Protein AF-A0A7C3U814-F1 (afdb_monomer)

Solvent-accessible surface area (backbone atoms only — not comparable to full-atom values): 7622 Å² total; per-residue (Å²): 134,79,56,66,67,58,51,50,49,53,33,44,75,72,71,32,93,78,50,70,66,54,52,50,57,50,50,71,75,52,63,62,68,60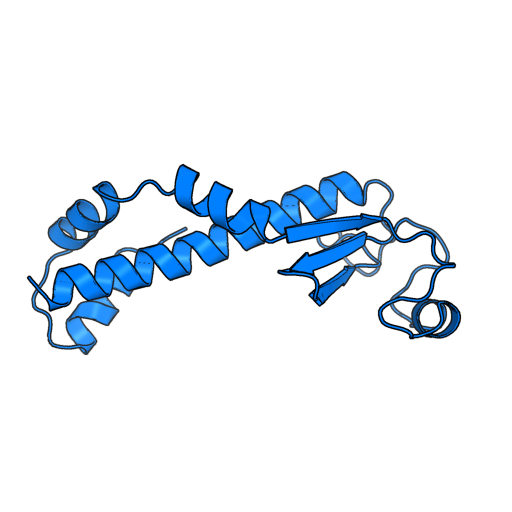,40,19,54,57,46,39,69,43,49,47,79,44,77,56,83,80,60,66,54,59,97,84,42,57,28,68,67,58,64,66,36,92,67,36,47,97,55,61,41,28,31,33,35,26,47,80,85,40,85,73,43,84,42,38,35,36,88,91,48,86,69,74,41,49,22,91,52,36,70,64,54,49,50,56,50,48,54,53,50,12,43,52,53,28,41,54,52,51,50,52,54,41,44,52,54,62,67,76,106

Mean predicted aligned error: 3.6 Å

Foldseek 3Di:
DADLVVLVVLLVVVVFDDDSVLLVVLLVVDDLVVQLVVQLVQKDKDWDPLADADPPHGSVVVCPDPLADPDAIWMFMDGNNHTDDTGRAQPVDPDSHHYDPRVVSVVVVSSVVSSVVSSVVSSVVSSVVRNVD

Secondary structure (DSSP, 8-state):
---HHHHHHHHHHTT----HHHHHHHHTTS-HHHHHHHHHTTEEEEEE-SSS-BTTB-HHHHHTSTTS-SSSBEEEEEETTEEEEEE-S-TTSSSSPPBS-HHHHHHHHHHHHHHHHHHHHHHHHHHHHHHH-

Sequence (133 aa):
MIDTVNILRDVAALGGNKSLADVRAALAKRDHGARKAQHRQRYTIQIWDRVSPIEGVPAEHYLARPDVPPDGEIYLIYRDGQLLFFQPHDPEAPGLKGMQNAMSVAQRHVERLAEADADVEITREVVEELLSS

Nearest PDB structures (foldseek):
  5nn9-assembly1_A  TM=4.780E-01  e=4.330E+00  Influenza A virus (A/tern/Australia/G70C/1975(H11N9))
  4h52-assembly1_A  TM=5.075E-01  e=5.540E+00  Influenza A virus (A/RI/5+/1957(H2N2))

Structure (mmCIF, N/CA/C/O backbone):
data_AF-A0A7C3U814-F1
#
_entry.id   AF-A0A7C3U814-F1
#
loop_
_atom_site.group_PDB
_atom_site.id
_atom_site.type_symbol
_atom_site.label_atom_id
_atom_site.label_alt_id
_atom_site.label_comp_id
_atom_site.label_asym_id
_atom_site.label_entity_id
_atom_site.label_seq_id
_atom_site.pdbx_PDB_ins_code
_atom_site.Cartn_x
_atom_site.Cartn_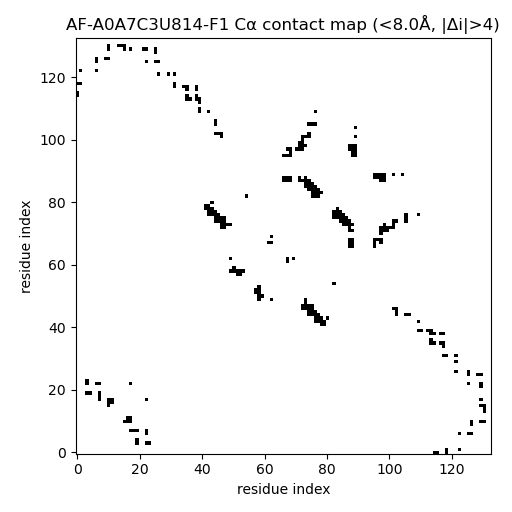y
_atom_site.Cartn_z
_atom_site.occupancy
_atom_site.B_iso_or_equiv
_atom_site.auth_seq_id
_atom_site.auth_comp_id
_atom_site.auth_asym_id
_atom_site.auth_atom_id
_atom_site.pdbx_PDB_model_num
ATOM 1 N N . MET A 1 1 ? -0.841 6.297 10.388 1.00 86.00 1 MET A N 1
ATOM 2 C CA . MET A 1 1 ? -1.180 6.645 11.783 1.00 86.00 1 MET A CA 1
ATOM 3 C C . MET A 1 1 ? -2.681 6.843 11.925 1.00 86.00 1 MET A C 1
ATOM 5 O O . MET A 1 1 ? -3.246 7.693 11.244 1.00 86.00 1 MET A O 1
ATOM 9 N N . ILE A 1 2 ? -3.295 6.100 12.845 1.00 92.06 2 ILE A N 1
ATOM 10 C CA . ILE A 1 2 ? -4.731 6.161 13.139 1.00 92.06 2 ILE A CA 1
ATOM 11 C C . ILE A 1 2 ? -5.094 7.464 13.869 1.00 92.06 2 ILE A C 1
ATOM 13 O O . ILE A 1 2 ? -4.529 7.778 14.919 1.00 92.06 2 ILE A O 1
ATOM 17 N N . ASP A 1 3 ? -6.075 8.203 13.342 1.00 95.06 3 ASP A N 1
ATOM 18 C CA . ASP A 1 3 ? -6.583 9.441 13.940 1.00 95.06 3 ASP A CA 1
ATOM 19 C C . ASP A 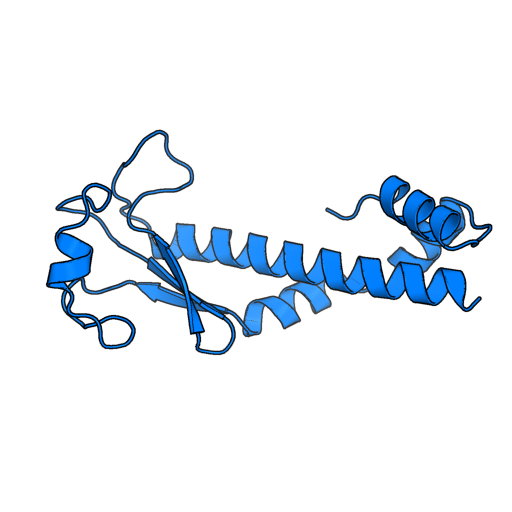1 3 ? -7.811 9.170 14.825 1.00 95.06 3 ASP A C 1
ATOM 21 O O . ASP A 1 3 ? -8.928 8.953 14.351 1.00 95.06 3 ASP A O 1
ATOM 25 N N . THR A 1 4 ? -7.604 9.231 16.142 1.00 95.69 4 THR A N 1
ATOM 26 C CA . THR A 1 4 ? -8.665 9.008 17.139 1.00 95.69 4 THR A CA 1
ATOM 27 C C . THR A 1 4 ? -9.819 10.011 17.061 1.00 95.69 4 THR A C 1
ATOM 29 O O . THR A 1 4 ? -10.936 9.676 17.452 1.00 95.69 4 THR A O 1
ATOM 32 N N . VAL A 1 5 ? -9.576 11.231 16.563 1.00 95.94 5 VAL A N 1
ATOM 33 C CA . VAL A 1 5 ? -10.619 12.254 16.403 1.00 95.94 5 VAL A CA 1
ATOM 34 C C . VAL A 1 5 ? -11.509 11.907 15.218 1.00 95.94 5 VAL A C 1
ATOM 36 O O . VAL A 1 5 ? -12.727 12.047 15.326 1.00 95.94 5 VAL A O 1
ATOM 39 N N . ASN A 1 6 ? -10.929 11.415 14.122 1.00 95.06 6 ASN A N 1
ATOM 40 C CA . ASN A 1 6 ? -11.714 10.961 12.973 1.00 95.06 6 ASN A CA 1
ATOM 41 C C . ASN A 1 6 ? -12.545 9.728 13.331 1.00 95.06 6 ASN A C 1
ATOM 43 O O . ASN A 1 6 ? -13.744 9.744 13.089 1.00 95.06 6 ASN A O 1
ATOM 47 N N . ILE A 1 7 ? -11.974 8.748 14.043 1.00 96.19 7 ILE A N 1
ATOM 48 C CA . ILE A 1 7 ? -12.747 7.595 14.541 1.00 96.19 7 ILE A CA 1
ATOM 49 C C . ILE A 1 7 ? -13.933 8.046 15.396 1.00 96.19 7 ILE A C 1
ATOM 51 O O . ILE A 1 7 ? -15.052 7.576 15.205 1.00 96.19 7 ILE A O 1
ATOM 55 N N . LEU A 1 8 ? -13.713 8.963 16.344 1.00 96.44 8 LEU A N 1
ATOM 56 C CA . LEU A 1 8 ? -14.796 9.451 17.196 1.00 96.44 8 LEU A CA 1
ATOM 57 C C . LEU A 1 8 ? -15.889 10.159 16.383 1.00 96.44 8 LEU A C 1
ATOM 59 O O . LEU A 1 8 ? -17.075 9.990 16.667 1.00 96.44 8 LEU A O 1
ATOM 63 N N . ARG A 1 9 ? -15.497 10.949 15.376 1.00 95.56 9 ARG A N 1
ATOM 64 C CA . ARG A 1 9 ? -16.436 11.607 14.460 1.00 95.56 9 ARG A CA 1
ATOM 65 C C . ARG A 1 9 ? -17.247 10.594 13.663 1.00 95.56 9 ARG A C 1
ATOM 67 O O . ARG A 1 9 ? -18.458 10.768 13.572 1.00 95.56 9 ARG A O 1
ATOM 74 N N . ASP A 1 10 ? -16.611 9.546 13.151 1.00 95.75 10 ASP A N 1
ATOM 75 C CA . ASP A 1 10 ? -17.279 8.490 12.389 1.00 95.75 10 ASP A CA 1
ATOM 76 C C . ASP A 1 10 ? -18.292 7.738 13.264 1.00 95.75 10 ASP A C 1
ATOM 78 O O . ASP A 1 10 ? -19.443 7.560 12.870 1.00 95.75 10 ASP A O 1
ATOM 82 N N . VAL A 1 11 ? -17.916 7.388 14.499 1.00 96.50 11 VAL A N 1
ATOM 83 C CA . VAL A 1 11 ? -18.829 6.765 15.474 1.00 96.50 11 VAL A CA 1
ATOM 84 C C . VAL A 1 11 ? -20.025 7.673 15.776 1.00 96.50 11 VAL A C 1
ATOM 86 O O . VAL A 1 11 ? -21.164 7.207 15.769 1.00 96.50 11 VAL A O 1
ATOM 89 N N . ALA A 1 12 ? -19.794 8.970 16.004 1.00 95.38 12 ALA A N 1
ATOM 90 C CA . ALA A 1 12 ? -20.865 9.929 16.273 1.00 95.38 12 ALA A CA 1
ATOM 91 C C . ALA A 1 12 ? -21.800 10.120 15.067 1.00 95.38 12 ALA A C 1
ATOM 93 O O . ALA A 1 12 ? -23.019 10.179 15.232 1.00 95.38 12 ALA A O 1
ATOM 94 N N . ALA A 1 13 ? -21.248 10.169 13.850 1.00 95.88 13 ALA A N 1
ATOM 95 C CA . ALA A 1 13 ? -22.020 10.261 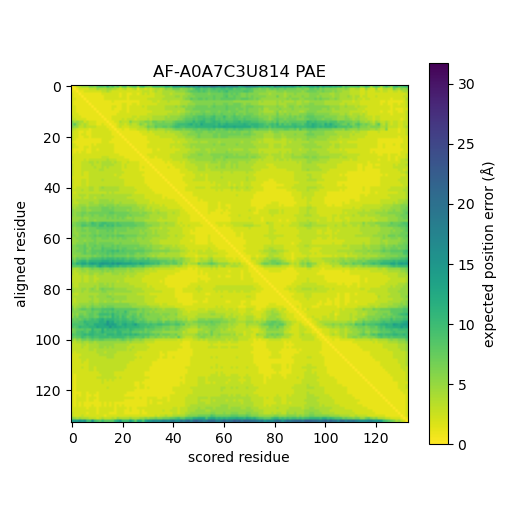12.612 1.00 95.88 13 ALA A CA 1
ATOM 96 C C . ALA A 1 13 ? -22.924 9.036 12.390 1.00 95.88 13 ALA A C 1
ATOM 98 O O . ALA A 1 13 ? -23.987 9.155 11.784 1.00 95.88 13 ALA A O 1
ATOM 99 N N . LEU A 1 14 ? -22.529 7.878 12.922 1.00 95.88 14 LEU A N 1
ATOM 100 C CA . LEU A 1 14 ? -23.288 6.627 12.884 1.00 95.88 14 LEU A CA 1
ATOM 101 C C . LEU A 1 14 ? -24.242 6.453 14.083 1.00 95.88 14 LEU A C 1
ATOM 103 O O . LEU A 1 14 ? -24.838 5.392 14.248 1.00 95.88 14 LEU A O 1
ATOM 107 N N . GLY A 1 15 ? -24.424 7.492 14.905 1.00 93.75 15 GLY A N 1
ATOM 108 C CA . GLY A 1 15 ? -25.366 7.505 16.029 1.00 93.75 15 GLY A CA 1
ATOM 109 C C . GLY A 1 15 ? -24.801 6.989 17.355 1.00 93.75 15 GLY A C 1
ATOM 110 O O . GLY A 1 15 ? -25.545 6.877 18.329 1.00 93.75 15 GLY A O 1
ATOM 111 N N . GLY A 1 16 ? -23.501 6.693 17.425 1.00 93.31 16 GLY A N 1
ATOM 112 C CA . GLY A 1 16 ? -22.830 6.304 18.662 1.00 93.31 16 GLY A CA 1
ATOM 113 C C . GLY A 1 16 ? -22.581 7.494 19.594 1.00 93.31 16 GLY A C 1
ATOM 114 O O . GLY A 1 16 ? -22.230 8.587 19.158 1.00 93.31 16 GLY A O 1
ATOM 115 N N . ASN A 1 17 ? -22.706 7.275 20.904 1.00 94.00 17 ASN A N 1
ATOM 116 C CA . ASN A 1 17 ? -22.354 8.260 21.931 1.00 94.00 17 ASN A CA 1
ATOM 117 C C . ASN A 1 17 ? -21.176 7.741 22.764 1.00 94.00 17 ASN A C 1
ATOM 119 O O . ASN A 1 17 ? -21.360 7.171 23.839 1.00 94.00 17 ASN A O 1
ATOM 123 N N . LYS A 1 18 ? -19.965 7.878 22.218 1.00 96.81 18 LYS A N 1
ATOM 124 C CA . LYS A 1 18 ? -18.710 7.438 22.844 1.00 96.81 18 LYS A CA 1
ATOM 125 C C . LYS A 1 18 ? -17.790 8.629 23.092 1.00 96.81 18 LYS A C 1
ATOM 127 O O . LYS A 1 18 ? -18.001 9.721 22.571 1.00 96.81 18 LYS A O 1
ATOM 132 N N . SER A 1 19 ? -16.757 8.418 23.892 1.00 96.62 19 SER A N 1
ATOM 133 C CA . SER A 1 19 ? -15.722 9.401 24.198 1.00 96.62 19 SER A CA 1
ATOM 134 C C . SER A 1 19 ? -14.390 9.058 23.520 1.00 96.62 19 SER A C 1
ATOM 136 O O . SER A 1 19 ? -14.154 7.931 23.085 1.00 96.62 19 SER A O 1
ATOM 138 N N . LEU A 1 20 ? -13.453 10.014 23.496 1.00 96.88 20 LEU A N 1
ATOM 139 C CA . LEU A 1 20 ? -12.068 9.734 23.085 1.00 96.88 20 LEU A CA 1
ATOM 140 C C . LEU A 1 20 ? -11.393 8.674 23.970 1.00 96.88 20 LEU A C 1
ATOM 142 O O . LEU A 1 20 ? -10.480 7.989 23.509 1.00 96.88 20 LEU A O 1
ATOM 146 N N . ALA A 1 21 ? -11.805 8.547 25.236 1.00 97.31 21 ALA A N 1
ATOM 147 C CA . ALA A 1 21 ? -11.277 7.520 26.126 1.00 97.31 21 ALA A CA 1
ATOM 148 C C . ALA A 1 21 ? -11.718 6.121 25.673 1.00 97.31 21 ALA A C 1
ATOM 150 O O . ALA A 1 21 ? -10.886 5.217 25.642 1.00 97.31 21 ALA A O 1
ATOM 151 N N . ASP A 1 22 ? -12.968 5.974 25.227 1.00 97.62 22 ASP A N 1
ATOM 152 C CA . ASP A 1 22 ? -13.490 4.712 24.690 1.00 97.62 22 ASP A CA 1
ATOM 153 C C . ASP A 1 22 ? -12.762 4.315 23.402 1.00 97.62 22 ASP A C 1
ATOM 155 O O . ASP A 1 22 ? -12.334 3.172 23.262 1.00 97.62 22 ASP A O 1
ATOM 159 N N . VAL A 1 23 ? -12.527 5.276 22.497 1.00 97.31 23 VAL A N 1
ATOM 160 C CA . VAL A 1 23 ? -11.749 5.050 21.265 1.00 97.31 23 VAL A CA 1
ATOM 161 C C . VAL A 1 23 ? -10.338 4.559 21.581 1.00 97.31 23 VAL A C 1
ATOM 163 O O . VAL A 1 23 ? -9.873 3.576 21.006 1.00 97.31 23 VAL A O 1
ATOM 166 N N . ARG A 1 24 ? -9.647 5.211 22.523 1.00 97.25 24 ARG A N 1
ATOM 167 C CA . ARG A 1 24 ? -8.298 4.796 22.939 1.00 97.25 24 ARG A CA 1
ATOM 168 C C . ARG A 1 24 ? -8.304 3.421 23.596 1.00 97.25 24 ARG A C 1
ATOM 170 O O . ARG A 1 24 ? -7.408 2.629 23.323 1.00 97.25 24 ARG A O 1
ATOM 177 N N . ALA A 1 25 ? -9.300 3.130 24.431 1.00 97.50 25 ALA A N 1
ATOM 178 C CA . ALA A 1 25 ? -9.442 1.830 25.073 1.00 97.50 25 ALA A CA 1
ATOM 179 C C . ALA A 1 25 ? -9.698 0.713 24.049 1.00 97.50 25 ALA A C 1
ATOM 181 O O . ALA A 1 25 ? -9.117 -0.361 24.175 1.00 97.50 25 ALA A O 1
ATOM 182 N N . ALA A 1 26 ? -10.514 0.964 23.022 1.00 97.25 26 ALA A N 1
ATOM 183 C CA . ALA A 1 26 ? -10.750 0.022 21.930 1.00 97.25 26 ALA A CA 1
ATOM 184 C C . ALA A 1 26 ? -9.484 -0.199 21.083 1.00 97.25 26 ALA A C 1
ATOM 186 O O . ALA A 1 26 ? -9.097 -1.342 20.843 1.00 97.25 26 ALA A O 1
ATOM 187 N N . LEU A 1 27 ? -8.777 0.874 20.709 1.00 97.19 27 LEU A N 1
ATOM 188 C CA . LEU A 1 27 ? -7.507 0.780 19.975 1.00 97.19 27 LEU A CA 1
ATOM 189 C C . LEU A 1 27 ? -6.426 0.029 20.760 1.00 97.19 27 LEU A C 1
ATOM 191 O O . LEU A 1 27 ? -5.692 -0.761 20.177 1.00 97.19 27 LEU A O 1
ATOM 195 N N . ALA A 1 28 ? -6.349 0.220 22.079 1.00 96.94 28 ALA A N 1
ATOM 196 C CA . ALA A 1 28 ? -5.367 -0.457 22.929 1.00 96.94 28 ALA A CA 1
ATOM 197 C C . ALA A 1 28 ? -5.523 -1.990 22.949 1.00 96.94 28 ALA A C 1
ATOM 199 O O . ALA A 1 28 ? -4.591 -2.694 23.333 1.00 96.94 28 ALA A O 1
ATOM 200 N N . LYS A 1 29 ? -6.675 -2.524 22.522 1.00 97.00 29 LYS A N 1
ATOM 201 C CA . LYS A 1 29 ? -6.913 -3.971 22.385 1.00 97.00 29 LYS A CA 1
ATOM 202 C C . LYS A 1 29 ? -6.352 -4.551 21.083 1.00 97.00 29 LYS A C 1
ATOM 204 O O . LYS A 1 29 ? -6.509 -5.748 20.849 1.00 97.00 29 LYS A O 1
ATOM 209 N N . ARG A 1 30 ? -5.803 -3.727 20.188 1.00 97.25 30 ARG A N 1
ATOM 210 C CA . ARG A 1 30 ? -5.382 -4.135 18.845 1.00 97.25 30 ARG A CA 1
ATOM 211 C C . ARG A 1 30 ? -3.865 -4.141 18.743 1.00 97.25 30 ARG A C 1
ATOM 213 O O . ARG A 1 30 ? -3.199 -3.167 19.079 1.00 97.25 30 ARG A O 1
ATOM 220 N N . ASP A 1 31 ? -3.328 -5.246 18.238 1.00 96.75 31 ASP A N 1
ATOM 221 C CA . ASP A 1 31 ? -1.907 -5.362 17.930 1.00 96.75 31 ASP A CA 1
ATOM 222 C C . ASP A 1 31 ? -1.642 -4.814 16.524 1.00 96.75 31 ASP A C 1
ATOM 224 O O . ASP A 1 31 ? -1.750 -5.517 15.517 1.00 96.75 31 ASP A O 1
ATOM 228 N N . HIS A 1 32 ? -1.323 -3.523 16.461 1.00 96.00 32 HIS A N 1
ATOM 229 C CA . HIS A 1 32 ? -1.016 -2.840 15.205 1.00 96.00 32 HIS A CA 1
ATOM 230 C C . HIS A 1 32 ? 0.168 -3.475 14.466 1.00 96.00 32 HIS A C 1
ATOM 232 O O . HIS A 1 32 ? 0.103 -3.675 13.253 1.00 96.00 32 HIS A O 1
ATOM 238 N N . GLY A 1 33 ? 1.212 -3.872 15.201 1.00 96.75 33 GLY A N 1
ATOM 239 C CA . GLY A 1 33 ? 2.406 -4.487 14.627 1.00 96.75 33 GLY A CA 1
ATOM 240 C C . GLY A 1 33 ? 2.095 -5.827 13.963 1.00 96.75 33 GLY A C 1
ATOM 241 O O . GLY A 1 33 ? 2.503 -6.056 12.821 1.00 96.75 33 GLY A O 1
ATOM 242 N N . ALA A 1 34 ? 1.317 -6.681 14.631 1.00 97.81 34 ALA A N 1
ATOM 243 C CA . ALA A 1 34 ? 0.881 -7.956 14.068 1.00 97.81 34 ALA A CA 1
ATOM 244 C C . ALA A 1 34 ? -0.002 -7.765 12.825 1.00 97.81 34 ALA A C 1
ATOM 246 O O . ALA A 1 34 ? 0.197 -8.453 11.822 1.00 97.81 34 ALA A O 1
ATOM 247 N N . ARG A 1 35 ? -0.932 -6.799 12.845 1.00 97.81 35 ARG A N 1
ATOM 248 C CA . ARG A 1 35 ? -1.791 -6.494 11.686 1.00 97.81 35 ARG A CA 1
ATOM 249 C C . ARG A 1 35 ? -0.997 -5.970 10.498 1.00 97.81 35 ARG A C 1
ATOM 251 O O . ARG A 1 35 ? -1.178 -6.449 9.381 1.00 97.81 35 ARG A O 1
ATOM 258 N N . LYS A 1 36 ? -0.058 -5.053 10.731 1.00 98.31 36 LYS A N 1
ATOM 259 C CA . LYS A 1 36 ? 0.864 -4.587 9.693 1.00 98.31 36 LYS A CA 1
ATOM 260 C C . LYS A 1 36 ? 1.653 -5.754 9.097 1.00 98.31 36 LYS A C 1
ATOM 262 O O . LYS A 1 36 ? 1.733 -5.872 7.877 1.00 98.31 36 LYS A O 1
ATOM 267 N N . ALA A 1 37 ? 2.208 -6.634 9.932 1.00 98.19 37 ALA A N 1
ATOM 268 C CA . ALA A 1 37 ? 2.958 -7.800 9.466 1.00 98.19 37 ALA A CA 1
ATOM 269 C C . ALA A 1 37 ? 2.089 -8.763 8.637 1.00 98.19 37 ALA A C 1
ATOM 271 O O . ALA A 1 37 ? 2.558 -9.298 7.634 1.00 98.19 37 ALA A O 1
ATOM 272 N N . GLN A 1 38 ? 0.819 -8.945 9.008 1.00 98.00 38 GLN A N 1
ATOM 273 C CA . GLN A 1 38 ? -0.144 -9.732 8.238 1.00 98.00 38 GLN A CA 1
ATOM 274 C C . GLN A 1 38 ? -0.392 -9.119 6.851 1.00 98.00 38 GLN A C 1
ATOM 276 O O . GLN A 1 38 ? -0.273 -9.817 5.845 1.00 98.00 38 GLN A O 1
ATOM 281 N N . HIS A 1 39 ? -0.668 -7.813 6.764 1.00 98.31 39 HIS A N 1
ATOM 282 C CA . HIS A 1 39 ? -0.849 -7.147 5.465 1.00 98.31 39 HIS A CA 1
ATOM 283 C C . HIS A 1 39 ? 0.422 -7.163 4.628 1.00 98.31 39 HIS A C 1
ATOM 285 O O . HIS A 1 39 ? 0.367 -7.398 3.424 1.00 98.31 39 HIS A O 1
ATOM 291 N N . ARG A 1 40 ? 1.587 -7.006 5.259 1.00 98.44 40 ARG A N 1
ATOM 292 C CA . ARG A 1 40 ? 2.894 -7.031 4.595 1.00 98.44 40 ARG A CA 1
ATOM 293 C C . ARG A 1 40 ? 3.142 -8.310 3.790 1.00 98.44 40 ARG A C 1
ATOM 295 O O . ARG A 1 40 ? 3.814 -8.236 2.759 1.00 98.44 40 ARG A O 1
ATOM 302 N N . GLN A 1 41 ? 2.608 -9.452 4.232 1.00 98.19 41 GLN A N 1
ATOM 303 C CA . GLN A 1 41 ? 2.748 -10.755 3.562 1.00 98.19 41 GLN A CA 1
ATOM 304 C C . GLN A 1 41 ? 1.999 -10.837 2.226 1.00 98.19 41 GLN A C 1
ATOM 306 O O . GLN A 1 41 ? 2.342 -11.661 1.384 1.00 98.19 41 GLN A O 1
ATOM 311 N N . ARG A 1 42 ? 1.006 -9.971 2.007 1.00 98.19 42 ARG A N 1
ATOM 312 C CA . ARG A 1 42 ? 0.236 -9.904 0.755 1.00 98.19 42 ARG A CA 1
ATOM 313 C C . ARG A 1 42 ? 1.016 -9.253 -0.382 1.00 98.19 42 ARG A C 1
ATOM 315 O O . ARG A 1 42 ? 0.626 -9.362 -1.543 1.00 98.19 42 ARG A O 1
ATOM 322 N N . TYR A 1 43 ? 2.100 -8.556 -0.047 1.00 98.69 43 TYR A N 1
ATOM 323 C CA . TYR A 1 43 ? 2.889 -7.777 -0.985 1.00 98.69 43 TYR A CA 1
ATOM 324 C C . TYR A 1 43 ? 4.163 -8.502 -1.412 1.00 98.69 43 TYR A C 1
ATOM 326 O O . TYR A 1 43 ? 4.965 -8.928 -0.578 1.00 98.69 43 TYR A O 1
ATOM 334 N N . THR A 1 44 ? 4.395 -8.544 -2.721 1.00 98.56 44 THR A N 1
ATOM 335 C CA . THR A 1 44 ? 5.627 -9.065 -3.329 1.00 98.56 44 THR A CA 1
ATOM 336 C C . THR A 1 44 ? 6.346 -7.950 -4.078 1.00 98.56 44 THR A C 1
ATOM 338 O O . THR A 1 44 ? 5.717 -7.175 -4.792 1.00 98.56 44 THR A O 1
ATOM 341 N N . ILE A 1 45 ? 7.667 -7.871 -3.912 1.00 98.56 45 ILE A N 1
ATOM 342 C CA . ILE A 1 45 ? 8.532 -6.922 -4.620 1.00 98.56 45 ILE A CA 1
ATOM 343 C C . ILE A 1 45 ? 9.324 -7.687 -5.672 1.00 98.56 45 ILE A C 1
ATOM 345 O O . ILE A 1 45 ? 9.913 -8.722 -5.362 1.00 98.56 45 ILE A O 1
ATOM 349 N N . GLN A 1 46 ? 9.403 -7.138 -6.878 1.00 98.38 46 GLN A N 1
ATOM 350 C CA . GLN A 1 46 ? 10.280 -7.632 -7.933 1.00 98.38 46 GLN A CA 1
ATOM 351 C C . GLN A 1 46 ? 11.092 -6.476 -8.511 1.00 98.38 46 GLN A C 1
ATOM 353 O O . GLN A 1 46 ? 10.534 -5.432 -8.826 1.00 98.38 46 GLN A O 1
ATOM 358 N N . ILE A 1 47 ? 12.403 -6.663 -8.675 1.00 98.00 47 ILE A N 1
ATOM 359 C CA . ILE A 1 47 ? 13.214 -5.749 -9.487 1.00 98.00 47 ILE A CA 1
ATOM 360 C C . ILE A 1 47 ? 13.112 -6.223 -10.926 1.00 98.00 47 ILE A C 1
ATOM 362 O O . ILE A 1 47 ? 13.374 -7.390 -11.220 1.00 98.00 47 ILE A O 1
ATOM 366 N N . TRP A 1 48 ? 12.653 -5.340 -11.799 1.00 97.88 48 TRP A N 1
ATOM 367 C CA . TRP A 1 48 ? 12.417 -5.670 -13.188 1.00 97.88 48 TRP A CA 1
ATOM 368 C C . TRP A 1 48 ? 13.730 -5.660 -13.969 1.00 97.88 48 TRP A C 1
ATOM 370 O O . TRP A 1 48 ? 14.535 -4.739 -13.855 1.00 97.88 48 TRP A O 1
ATOM 380 N N . ASP A 1 49 ? 13.924 -6.687 -14.789 1.00 96.69 49 ASP A N 1
ATOM 381 C CA . ASP A 1 49 ? 15.110 -6.881 -15.626 1.00 96.69 49 ASP A CA 1
ATOM 382 C C . ASP A 1 49 ? 15.111 -6.003 -16.889 1.00 96.69 49 ASP A C 1
ATOM 384 O O . ASP A 1 49 ? 16.090 -6.009 -17.632 1.00 96.69 49 ASP A O 1
ATOM 388 N N . ARG A 1 50 ? 14.025 -5.249 -17.127 1.00 96.25 50 ARG A N 1
ATOM 389 C CA . ARG A 1 50 ? 13.797 -4.403 -18.312 1.00 96.25 50 ARG A CA 1
ATOM 390 C C . ARG A 1 50 ? 13.711 -5.190 -19.626 1.00 96.25 50 ARG A C 1
ATOM 392 O O . ARG A 1 50 ? 13.809 -4.597 -20.697 1.00 96.25 50 ARG A O 1
ATOM 399 N N . VAL A 1 51 ? 13.522 -6.508 -19.556 1.00 97.38 51 VAL A N 1
ATOM 400 C CA . VAL A 1 51 ? 13.485 -7.413 -20.717 1.00 97.38 51 VAL A CA 1
ATOM 401 C C . VAL A 1 51 ? 12.239 -8.289 -20.687 1.00 97.38 51 VAL A C 1
ATOM 403 O O . VAL A 1 51 ? 11.557 -8.434 -21.700 1.00 97.38 51 VAL A O 1
ATOM 406 N N . SER A 1 52 ? 11.920 -8.862 -19.530 1.00 97.56 52 SER A N 1
ATOM 407 C CA . SER A 1 52 ? 10.756 -9.719 -19.355 1.00 97.56 52 SER A CA 1
ATOM 408 C C . SER A 1 52 ? 9.460 -8.923 -19.538 1.00 97.56 52 SER A C 1
ATOM 410 O O . SER A 1 52 ? 9.370 -7.785 -19.070 1.00 97.56 52 SER A O 1
ATOM 412 N N . PRO A 1 53 ? 8.427 -9.494 -20.180 1.00 97.50 53 PRO A N 1
ATOM 413 C CA . PRO A 1 53 ? 7.120 -8.856 -20.241 1.00 97.50 53 PRO A CA 1
ATOM 414 C C . PRO A 1 53 ? 6.514 -8.726 -18.838 1.00 97.50 53 PRO A C 1
ATOM 416 O O . PRO A 1 53 ? 6.743 -9.569 -17.969 1.00 97.50 53 PRO A O 1
ATOM 419 N N . ILE A 1 54 ? 5.699 -7.695 -18.631 1.00 97.62 54 ILE A N 1
ATOM 420 C CA . ILE A 1 54 ? 4.938 -7.487 -17.393 1.00 97.62 54 ILE A CA 1
ATOM 421 C C . ILE A 1 54 ? 3.463 -7.706 -17.725 1.00 97.62 54 ILE A C 1
ATOM 423 O O . ILE A 1 54 ? 2.941 -7.038 -18.611 1.00 97.62 54 ILE A O 1
ATOM 427 N N . GLU A 1 55 ? 2.795 -8.651 -17.053 1.00 94.69 55 GLU A N 1
ATOM 428 C CA . GLU A 1 55 ? 1.366 -8.964 -17.282 1.00 94.69 55 GLU A CA 1
ATOM 429 C C . GLU A 1 55 ? 1.028 -9.212 -18.773 1.00 94.69 55 GLU A C 1
ATOM 431 O O . GLU A 1 55 ? -0.008 -8.799 -19.287 1.00 94.69 55 GLU A O 1
ATOM 436 N N . GLY A 1 56 ? 1.945 -9.858 -19.505 1.00 95.00 56 GLY A N 1
ATOM 437 C CA . GLY A 1 56 ? 1.797 -10.146 -20.939 1.00 95.00 56 GLY A CA 1
ATOM 438 C C . GLY A 1 56 ? 2.091 -8.970 -21.879 1.00 95.00 56 GLY A C 1
ATOM 439 O O . GLY A 1 56 ? 2.099 -9.160 -23.094 1.00 95.00 56 GLY A O 1
ATOM 440 N N . VAL A 1 57 ? 2.381 -7.777 -21.353 1.00 97.00 57 VAL A N 1
ATOM 441 C CA . VAL A 1 57 ? 2.771 -6.606 -22.146 1.00 97.00 57 VAL A CA 1
ATOM 442 C C . VAL A 1 57 ? 4.292 -6.620 -22.383 1.00 97.00 57 VAL A C 1
ATOM 444 O O . VAL A 1 57 ? 5.052 -6.712 -21.413 1.00 97.00 57 VAL A O 1
ATOM 447 N N . PRO A 1 58 ? 4.768 -6.527 -23.645 1.00 98.00 58 PRO A N 1
ATOM 448 C CA . PRO A 1 58 ? 6.197 -6.528 -23.966 1.00 98.00 58 PRO A CA 1
ATOM 449 C C . PRO A 1 58 ? 6.976 -5.394 -23.292 1.0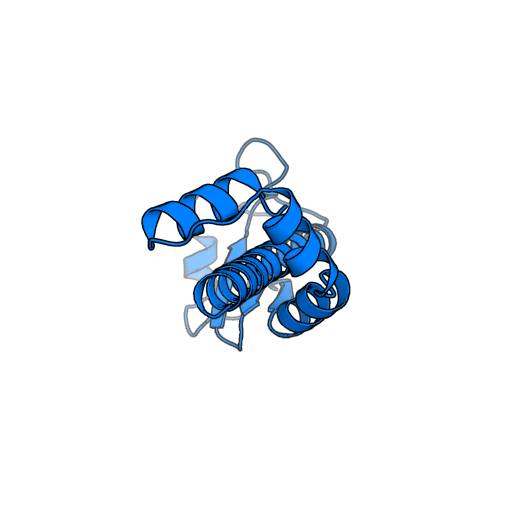0 98.00 58 PRO A C 1
ATOM 451 O O . PRO A 1 58 ? 6.469 -4.280 -23.140 1.00 98.00 58 PRO A O 1
ATOM 454 N N . ALA A 1 59 ? 8.243 -5.650 -22.956 1.00 97.56 59 ALA A N 1
ATOM 455 C CA . ALA A 1 59 ? 9.108 -4.678 -22.285 1.00 97.56 59 ALA A CA 1
ATOM 456 C C . ALA A 1 59 ? 9.262 -3.361 -23.063 1.00 97.56 59 ALA A C 1
ATOM 458 O O . ALA A 1 59 ? 9.259 -2.289 -22.458 1.00 97.56 59 ALA A O 1
ATOM 459 N N . GLU A 1 60 ? 9.322 -3.427 -24.398 1.00 97.25 60 GLU A N 1
ATOM 460 C CA . GLU A 1 60 ? 9.449 -2.254 -25.278 1.00 97.25 60 GLU A CA 1
ATOM 461 C C . GLU A 1 60 ? 8.352 -1.213 -25.031 1.00 97.25 60 GLU A C 1
ATOM 463 O O . GLU A 1 60 ? 8.608 -0.013 -25.102 1.00 97.25 60 GLU A O 1
ATOM 468 N N . HIS A 1 61 ? 7.139 -1.662 -24.694 1.00 97.19 61 HIS A N 1
ATOM 469 C CA . HIS A 1 61 ? 6.017 -0.772 -24.418 1.00 97.19 61 HIS A CA 1
ATOM 470 C C . HIS A 1 61 ? 6.263 0.083 -23.169 1.00 97.19 61 HIS A C 1
ATOM 472 O O . HIS A 1 61 ? 5.999 1.284 -23.173 1.00 97.19 61 HIS A O 1
ATOM 478 N N . TYR A 1 62 ? 6.805 -0.517 -22.106 1.00 96.38 62 TYR A N 1
ATOM 479 C CA . TYR A 1 62 ? 7.139 0.207 -20.881 1.00 96.38 62 TYR A CA 1
ATOM 480 C C . TYR A 1 62 ? 8.366 1.091 -21.071 1.00 96.38 62 TYR A C 1
ATOM 482 O O . TYR A 1 62 ? 8.366 2.229 -20.615 1.00 96.38 62 TYR A O 1
ATOM 490 N N . LEU A 1 63 ? 9.387 0.598 -21.772 1.00 96.25 63 LEU A N 1
ATOM 491 C CA . LEU A 1 63 ? 10.611 1.354 -22.041 1.00 96.25 63 LEU A CA 1
ATOM 492 C C . LEU A 1 63 ? 10.382 2.568 -22.950 1.00 96.25 63 LEU A C 1
ATOM 494 O O . LEU A 1 63 ? 11.150 3.521 -22.887 1.00 96.25 63 LEU A O 1
ATOM 498 N N . ALA A 1 64 ? 9.327 2.558 -23.766 1.00 96.25 64 ALA A N 1
ATOM 499 C CA . ALA A 1 64 ? 8.934 3.700 -24.588 1.00 96.25 64 ALA A CA 1
ATOM 500 C C . ALA A 1 64 ? 8.231 4.820 -23.797 1.00 96.25 64 ALA A C 1
ATOM 502 O O . ALA A 1 64 ? 7.967 5.889 -24.355 1.00 96.25 64 ALA A O 1
ATOM 503 N N . ARG A 1 65 ? 7.890 4.599 -22.520 1.00 95.75 65 ARG A N 1
ATOM 504 C CA . ARG A 1 65 ? 7.221 5.616 -21.706 1.00 95.75 65 ARG A CA 1
ATOM 505 C C . ARG A 1 65 ? 8.171 6.782 -21.390 1.00 95.75 65 ARG A C 1
ATOM 507 O O . ARG A 1 65 ? 9.315 6.548 -21.011 1.00 95.75 65 ARG A O 1
ATOM 514 N N . PRO A 1 66 ? 7.696 8.039 -21.445 1.00 92.81 66 PRO A N 1
ATOM 515 C CA . PRO A 1 66 ? 8.536 9.214 -21.203 1.00 92.81 66 PRO A CA 1
ATOM 516 C C . PRO A 1 66 ? 9.005 9.349 -19.747 1.00 92.81 66 PRO A C 1
ATOM 518 O O . PRO A 1 66 ? 9.955 10.078 -19.479 1.00 92.81 66 PRO A O 1
ATOM 521 N N . ASP A 1 67 ? 8.336 8.679 -18.806 1.00 92.94 67 ASP A N 1
ATOM 522 C CA . ASP A 1 67 ? 8.693 8.673 -17.387 1.00 92.94 67 ASP A CA 1
ATOM 523 C C . ASP A 1 67 ? 9.673 7.559 -17.000 1.00 92.94 67 ASP A C 1
ATOM 525 O O . ASP A 1 67 ? 10.079 7.476 -15.840 1.00 92.94 67 ASP A O 1
ATOM 529 N N . VAL A 1 68 ? 10.063 6.713 -17.958 1.00 94.75 68 VAL A N 1
ATOM 530 C CA . VAL A 1 68 ? 11.022 5.634 -17.740 1.00 94.75 68 VAL A CA 1
ATOM 531 C C . VAL A 1 68 ? 12.415 6.108 -18.152 1.00 94.75 68 VAL A C 1
ATOM 533 O O . VAL A 1 68 ? 12.672 6.296 -19.342 1.00 94.75 68 VAL A O 1
ATOM 536 N N . PRO A 1 69 ? 13.339 6.304 -17.196 1.00 89.75 69 PRO A N 1
ATOM 537 C CA . PRO A 1 69 ? 14.692 6.704 -17.530 1.00 89.75 69 PRO A CA 1
ATOM 538 C C . PRO A 1 69 ? 15.409 5.588 -18.314 1.00 89.75 69 PRO A C 1
ATOM 540 O O . PRO A 1 69 ? 15.127 4.394 -18.117 1.00 89.75 69 PRO A O 1
ATOM 543 N N . PRO A 1 70 ? 16.329 5.956 -19.229 1.00 87.25 70 PRO A N 1
ATOM 544 C CA . PRO A 1 70 ? 17.051 4.992 -20.061 1.00 87.25 70 PRO A CA 1
ATOM 545 C C . PRO A 1 70 ? 17.918 4.050 -19.218 1.00 87.25 70 PRO A C 1
ATOM 547 O O . PRO A 1 70 ? 18.114 2.892 -19.582 1.00 87.25 70 PRO A O 1
ATOM 550 N N . ASP A 1 71 ? 18.382 4.538 -18.073 1.00 84.00 71 ASP A N 1
ATOM 551 C CA . ASP A 1 71 ? 19.135 3.839 -17.050 1.00 84.00 71 ASP A CA 1
ATOM 552 C C . ASP A 1 71 ? 18.384 3.839 -15.707 1.00 84.00 71 ASP A C 1
ATOM 554 O O . ASP A 1 71 ? 17.381 4.524 -15.516 1.00 84.00 71 ASP A O 1
ATOM 558 N N . GLY A 1 72 ? 18.855 3.021 -14.769 1.00 90.38 72 GLY A N 1
ATOM 559 C CA . GLY A 1 72 ? 18.248 2.875 -13.449 1.00 90.38 72 GLY A CA 1
ATOM 560 C C . GLY A 1 72 ? 17.399 1.617 -13.294 1.00 90.38 72 GLY A C 1
ATOM 561 O O . GLY A 1 72 ? 16.892 1.019 -14.252 1.00 90.38 72 GLY A O 1
ATOM 562 N N . GLU A 1 73 ? 17.290 1.210 -12.040 1.00 96.56 73 GLU A N 1
ATOM 563 C CA . GLU A 1 73 ? 16.497 0.070 -11.615 1.00 96.56 73 GLU A CA 1
ATOM 564 C C . GLU A 1 73 ? 15.008 0.432 -11.608 1.00 96.56 73 GLU A C 1
ATOM 566 O O . GLU A 1 73 ? 14.625 1.579 -11.396 1.00 96.56 73 GLU A O 1
ATOM 571 N N . ILE A 1 74 ? 14.155 -0.561 -11.834 1.00 97.50 74 ILE A N 1
ATOM 572 C CA . ILE A 1 74 ? 12.701 -0.412 -11.790 1.00 97.50 74 ILE A CA 1
ATOM 573 C C . ILE A 1 74 ? 12.196 -1.486 -10.845 1.00 97.50 74 ILE A C 1
ATOM 575 O O . ILE A 1 74 ? 12.583 -2.647 -10.984 1.00 97.50 74 ILE A O 1
ATOM 579 N N . TYR A 1 75 ? 11.339 -1.127 -9.894 1.00 98.38 75 TYR A N 1
ATOM 580 C CA . TYR A 1 75 ? 10.662 -2.129 -9.080 1.00 98.38 75 TYR A CA 1
ATOM 581 C C . TYR A 1 75 ? 9.183 -2.227 -9.427 1.00 98.38 75 TYR A C 1
ATOM 583 O O . TYR A 1 75 ? 8.523 -1.257 -9.809 1.00 98.38 75 TYR A O 1
ATOM 591 N N . LEU A 1 76 ? 8.671 -3.431 -9.231 1.00 98.50 76 LEU A N 1
ATOM 592 C CA . LEU A 1 76 ? 7.276 -3.796 -9.316 1.00 98.50 76 LEU A CA 1
ATOM 593 C C . LEU A 1 76 ? 6.811 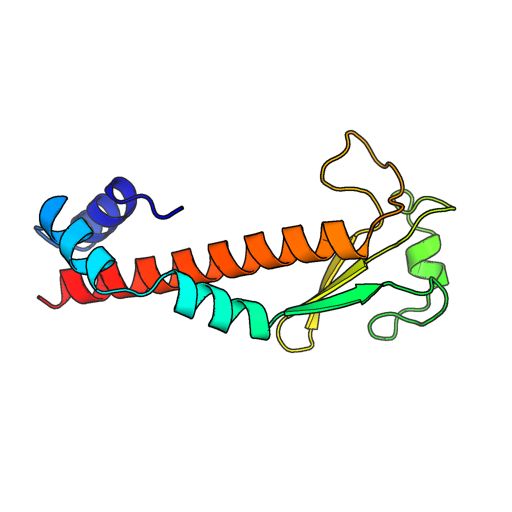-4.185 -7.916 1.00 98.50 76 LEU A C 1
ATOM 595 O O . LEU A 1 76 ? 7.518 -4.900 -7.198 1.00 98.50 76 LEU A O 1
ATOM 599 N N . ILE A 1 77 ? 5.631 -3.718 -7.525 1.00 98.56 77 ILE A N 1
ATOM 600 C CA . ILE A 1 77 ? 4.951 -4.196 -6.320 1.00 98.56 77 ILE A CA 1
ATOM 601 C C . ILE A 1 77 ? 3.691 -4.908 -6.768 1.00 98.56 77 ILE A C 1
ATOM 603 O O . ILE A 1 77 ? 2.851 -4.322 -7.449 1.00 98.56 77 ILE A O 1
ATOM 607 N N . TYR A 1 78 ? 3.553 -6.148 -6.328 1.00 98.50 78 TYR A N 1
ATOM 608 C CA . TYR A 1 78 ? 2.356 -6.951 -6.492 1.00 98.50 78 TYR A CA 1
ATOM 609 C C . TYR A 1 78 ? 1.623 -7.042 -5.160 1.00 98.50 78 TYR A C 1
ATOM 611 O O . TYR A 1 78 ? 2.267 -7.129 -4.114 1.00 98.50 78 TYR A O 1
ATOM 619 N N . ARG A 1 79 ? 0.291 -7.077 -5.197 1.00 98.25 79 ARG A N 1
ATOM 620 C CA . ARG A 1 79 ? -0.553 -7.425 -4.051 1.00 98.25 79 ARG A CA 1
ATOM 621 C C . ARG A 1 79 ? -1.439 -8.597 -4.436 1.00 98.25 79 ARG A C 1
ATOM 623 O O . ARG A 1 79 ? -2.157 -8.508 -5.426 1.00 98.25 79 ARG A O 1
ATOM 630 N N . ASP A 1 80 ? -1.366 -9.685 -3.673 1.00 97.50 80 ASP A N 1
ATOM 631 C CA . ASP A 1 80 ? -2.136 -10.911 -3.927 1.00 97.50 80 ASP A CA 1
ATOM 632 C C . ASP A 1 80 ? -1.989 -11.412 -5.386 1.00 97.50 80 ASP A C 1
ATOM 634 O O . ASP A 1 80 ? -2.947 -11.840 -6.026 1.00 97.50 80 ASP A O 1
ATOM 638 N N . GLY A 1 81 ? -0.772 -11.309 -5.935 1.00 96.69 81 GLY A N 1
ATOM 639 C CA . GLY A 1 81 ? -0.435 -11.736 -7.299 1.00 96.69 81 GLY A CA 1
ATOM 640 C C . GLY A 1 81 ? -0.781 -10.745 -8.415 1.00 96.69 81 GLY A C 1
ATOM 641 O O . GLY A 1 81 ? -0.422 -11.002 -9.556 1.00 96.69 81 GLY A O 1
ATOM 642 N N . GLN A 1 82 ? -1.424 -9.612 -8.118 1.00 97.12 82 GLN A N 1
ATOM 643 C CA . GLN A 1 82 ? -1.752 -8.584 -9.112 1.00 97.12 82 GLN A CA 1
ATOM 644 C C . GLN A 1 82 ? -0.770 -7.418 -9.048 1.00 97.12 82 GLN A C 1
ATOM 646 O O . GLN A 1 82 ? -0.467 -6.928 -7.956 1.00 97.12 82 GLN A O 1
ATOM 651 N N . LEU A 1 83 ? -0.293 -6.950 -10.205 1.00 97.62 83 LEU A N 1
ATOM 652 C CA . LEU A 1 83 ? 0.566 -5.770 -10.274 1.00 97.62 83 LEU A CA 1
ATOM 653 C C . LEU A 1 83 ? -0.179 -4.542 -9.738 1.00 97.62 83 LEU A C 1
ATOM 655 O O . LEU A 1 83 ? -1.202 -4.133 -10.281 1.00 97.62 83 LEU A O 1
ATOM 659 N N . LEU A 1 84 ? 0.371 -3.939 -8.689 1.00 97.62 84 LEU A N 1
ATOM 660 C CA . LEU A 1 84 ? -0.164 -2.734 -8.064 1.00 97.62 84 LEU A CA 1
ATOM 661 C C . LEU A 1 84 ? 0.655 -1.494 -8.436 1.00 97.62 84 LEU A C 1
ATOM 663 O O . LEU A 1 84 ? 0.081 -0.442 -8.705 1.00 97.62 84 LEU A O 1
ATOM 667 N N . PHE A 1 85 ? 1.985 -1.614 -8.479 1.00 97.75 85 PHE A N 1
ATOM 668 C CA . PHE A 1 85 ? 2.872 -0.512 -8.851 1.00 97.75 85 PHE A CA 1
ATOM 669 C C . PHE A 1 85 ? 3.936 -0.948 -9.849 1.00 97.75 85 PHE A C 1
ATOM 671 O O . PHE A 1 85 ? 4.601 -1.961 -9.654 1.00 97.75 85 PHE A O 1
ATOM 678 N N . PHE A 1 86 ? 4.145 -0.103 -10.855 1.00 97.69 86 PHE A N 1
ATOM 679 C CA . PHE A 1 86 ? 5.340 -0.050 -11.689 1.00 97.69 86 PHE A CA 1
ATOM 680 C C . PHE A 1 86 ? 6.044 1.269 -11.366 1.00 97.69 86 PHE A C 1
ATOM 682 O O . PHE A 1 86 ? 5.490 2.329 -11.663 1.00 97.69 86 PHE A O 1
ATOM 689 N N . GLN A 1 87 ? 7.220 1.220 -10.737 1.00 97.50 87 GLN A N 1
ATOM 690 C CA . GLN A 1 87 ? 7.921 2.422 -10.284 1.00 97.50 87 GLN A CA 1
ATOM 691 C C . GLN A 1 87 ? 9.283 2.568 -10.984 1.00 97.50 87 GLN A C 1
ATOM 693 O O . GLN A 1 87 ? 10.241 1.897 -10.591 1.00 97.50 87 GLN A O 1
ATOM 698 N N . PRO A 1 88 ? 9.398 3.457 -11.988 1.00 96.69 88 PRO A N 1
ATOM 699 C CA . PRO A 1 88 ? 10.629 3.616 -12.760 1.00 96.69 88 PRO A CA 1
ATOM 700 C C . PRO A 1 88 ? 11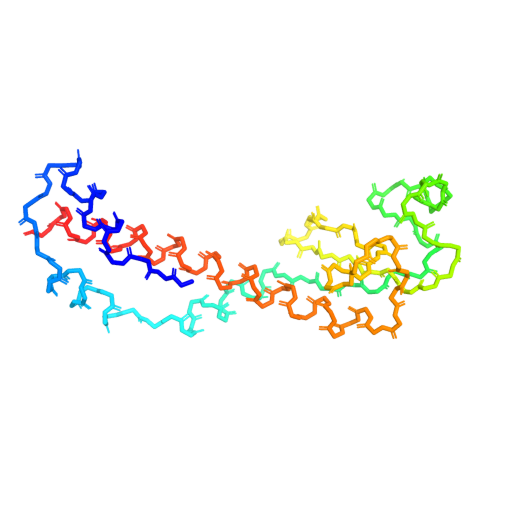.573 4.711 -12.241 1.00 96.69 88 PRO A C 1
ATOM 702 O O . PRO A 1 88 ? 12.710 4.818 -12.693 1.00 96.69 88 PRO A O 1
ATOM 705 N N . HIS A 1 89 ? 11.110 5.533 -11.299 1.00 94.50 89 HIS A N 1
ATOM 706 C CA . HIS A 1 89 ? 11.864 6.645 -10.723 1.00 94.50 89 HIS A CA 1
ATOM 707 C C . HIS A 1 89 ? 11.784 6.630 -9.198 1.00 94.50 89 HIS A C 1
ATOM 709 O O . HIS A 1 89 ? 10.820 6.112 -8.631 1.00 94.50 89 HIS A O 1
ATOM 715 N N . ASP A 1 90 ? 12.773 7.212 -8.527 1.00 91.62 90 ASP A N 1
ATOM 716 C CA . ASP A 1 90 ? 12.771 7.329 -7.069 1.00 91.62 90 ASP A CA 1
ATOM 717 C C . ASP A 1 90 ? 11.587 8.211 -6.612 1.00 91.62 90 ASP A C 1
ATOM 719 O O . ASP A 1 90 ? 11.534 9.386 -6.981 1.00 91.62 90 ASP A O 1
ATOM 723 N N . PRO A 1 91 ? 10.605 7.678 -5.855 1.00 90.44 91 PRO A N 1
ATOM 724 C CA . PRO A 1 91 ? 9.465 8.453 -5.374 1.00 90.44 91 PRO A CA 1
ATOM 725 C C . PRO A 1 91 ? 9.838 9.417 -4.237 1.00 90.44 91 PRO A C 1
ATOM 727 O O . PRO A 1 91 ? 9.027 10.263 -3.869 1.00 90.44 91 PRO A O 1
ATOM 730 N N . GLU A 1 92 ? 11.029 9.277 -3.649 1.00 89.62 92 GLU A N 1
ATOM 731 C CA . GLU A 1 92 ? 11.540 10.144 -2.582 1.00 89.62 92 GLU A CA 1
ATOM 732 C C . GLU A 1 92 ? 12.427 11.275 -3.141 1.00 89.62 92 GLU A C 1
ATOM 734 O O . GLU A 1 92 ? 12.787 12.199 -2.410 1.00 89.62 92 GLU A O 1
ATOM 739 N N . ALA A 1 93 ? 12.753 11.243 -4.440 1.00 88.50 93 ALA A N 1
ATOM 740 C CA . ALA A 1 93 ? 13.526 12.276 -5.119 1.00 88.50 93 ALA A CA 1
ATOM 741 C C . ALA A 1 93 ? 12.625 13.233 -5.926 1.00 88.50 93 ALA A C 1
ATOM 743 O O . ALA A 1 93 ? 11.594 12.825 -6.460 1.00 88.50 93 ALA A O 1
ATOM 744 N N . PRO A 1 94 ? 13.011 14.514 -6.074 1.00 87.62 94 PRO A N 1
ATOM 745 C CA . PRO A 1 94 ? 12.300 15.429 -6.957 1.00 87.62 94 PRO A CA 1
ATOM 746 C C . PRO A 1 94 ? 12.525 15.069 -8.435 1.00 87.62 94 PRO A C 1
ATOM 748 O O . PRO A 1 94 ? 13.657 14.848 -8.873 1.00 87.62 94 PRO A O 1
ATOM 751 N N . GLY A 1 95 ? 11.444 15.101 -9.217 1.00 87.19 95 GLY A N 1
ATOM 752 C CA . GLY A 1 95 ? 11.465 14.840 -10.659 1.00 87.19 95 GLY A CA 1
ATOM 753 C C . GLY A 1 95 ? 11.530 13.352 -11.027 1.00 87.19 95 GLY A C 1
ATOM 754 O O . GLY A 1 95 ? 11.337 12.473 -10.195 1.00 87.19 95 GLY A O 1
ATOM 755 N N . LEU A 1 96 ? 11.797 13.068 -12.304 1.00 88.88 96 LEU A N 1
ATOM 756 C CA . LEU A 1 96 ? 11.823 11.712 -12.873 1.00 88.88 96 LEU A CA 1
ATOM 757 C C . LEU A 1 96 ? 13.234 11.117 -12.835 1.00 88.88 96 LEU A C 1
ATOM 759 O O . LEU A 1 96 ? 13.813 10.750 -13.856 1.00 88.88 96 LEU A O 1
ATOM 763 N N . LYS A 1 97 ? 13.833 11.093 -11.643 1.00 89.50 97 LYS A N 1
ATOM 764 C CA . LYS A 1 97 ? 15.197 10.595 -11.463 1.00 89.50 97 LYS A CA 1
ATOM 765 C C . LYS A 1 97 ? 15.201 9.069 -11.350 1.00 89.50 97 LYS A C 1
ATOM 767 O O . LYS A 1 97 ? 14.523 8.513 -10.487 1.00 89.50 97 LYS A O 1
ATOM 772 N N . GLY A 1 98 ? 16.009 8.406 -12.177 1.00 90.75 98 GLY A N 1
ATOM 773 C CA . GLY A 1 98 ? 16.243 6.965 -12.074 1.00 90.75 98 GLY A CA 1
ATOM 774 C C . GLY A 1 98 ? 16.813 6.566 -10.712 1.00 90.75 98 GLY A C 1
ATOM 775 O O . GLY A 1 98 ? 17.598 7.301 -10.105 1.00 90.75 98 GLY A O 1
ATOM 776 N N . MET A 1 99 ? 16.402 5.397 -10.228 1.00 94.19 99 MET A N 1
ATOM 777 C CA . MET A 1 99 ? 16.828 4.852 -8.938 1.00 94.19 99 MET A CA 1
ATOM 778 C C . MET A 1 99 ? 17.975 3.846 -9.099 1.00 94.19 99 MET A C 1
ATOM 780 O O . MET A 1 99 ? 18.123 3.214 -10.141 1.00 94.19 99 MET A O 1
ATOM 784 N N . GLN A 1 100 ? 18.787 3.706 -8.050 1.00 93.00 100 GLN A N 1
ATOM 785 C CA . GLN A 1 100 ? 19.932 2.775 -7.987 1.00 93.00 100 GLN A CA 1
ATOM 786 C C . GLN A 1 100 ? 19.839 1.812 -6.789 1.00 93.00 100 GLN A C 1
ATOM 788 O O . GLN A 1 100 ? 20.755 1.052 -6.503 1.00 93.00 100 GLN A O 1
ATOM 793 N N . ASN A 1 101 ? 18.768 1.934 -6.009 1.00 94.56 101 ASN A N 1
ATOM 794 C CA . ASN A 1 101 ? 18.529 1.243 -4.749 1.00 94.56 101 ASN A CA 1
ATOM 795 C C . ASN A 1 101 ? 17.075 0.752 -4.687 1.00 94.56 101 ASN A C 1
ATOM 797 O O . ASN A 1 101 ? 16.428 0.824 -3.635 1.00 94.56 101 ASN A O 1
ATOM 801 N N . ALA A 1 102 ? 16.555 0.270 -5.819 1.00 96.44 102 ALA A N 1
ATOM 802 C CA . ALA A 1 102 ? 15.142 -0.020 -6.029 1.00 96.44 102 ALA A CA 1
ATOM 803 C C . ALA A 1 102 ? 14.574 -0.970 -4.979 1.00 96.44 102 ALA A C 1
ATOM 805 O O . ALA A 1 102 ? 13.479 -0.737 -4.478 1.00 96.44 102 ALA A O 1
ATOM 806 N N . MET A 1 103 ? 15.338 -1.987 -4.566 1.00 97.56 103 MET A N 1
ATOM 807 C CA . MET A 1 103 ? 14.904 -2.923 -3.524 1.00 97.56 103 MET A CA 1
ATOM 808 C C . MET A 1 103 ? 14.641 -2.224 -2.185 1.00 97.56 103 MET A C 1
ATOM 810 O O . MET A 1 103 ? 13.610 -2.450 -1.557 1.00 97.56 103 MET A O 1
ATOM 814 N N . SER A 1 104 ? 15.544 -1.344 -1.748 1.00 97.31 104 SER A N 1
ATOM 815 C CA . SER A 1 104 ? 15.396 -0.631 -0.472 1.00 97.31 104 SER A CA 1
ATOM 816 C C . SER A 1 104 ? 14.220 0.350 -0.509 1.00 97.31 104 SER A C 1
ATOM 818 O O . SER A 1 104 ? 13.449 0.441 0.449 1.00 97.31 104 SER A O 1
ATOM 820 N N . VAL A 1 105 ? 14.054 1.057 -1.630 1.00 96.88 105 VAL A N 1
ATOM 821 C CA . VAL A 1 105 ? 12.925 1.971 -1.858 1.00 96.88 105 VAL A CA 1
ATOM 822 C C . VAL A 1 105 ? 11.604 1.198 -1.874 1.00 96.88 105 VAL A C 1
ATOM 824 O O . VAL A 1 105 ? 10.661 1.574 -1.180 1.00 96.88 105 VAL A O 1
ATOM 827 N N . ALA A 1 106 ? 11.544 0.084 -2.606 1.00 97.81 106 ALA A N 1
ATOM 828 C CA . ALA A 1 106 ? 10.369 -0.775 -2.685 1.00 97.81 106 ALA A CA 1
ATOM 829 C C . ALA A 1 106 ? 9.986 -1.346 -1.316 1.00 97.81 106 ALA A C 1
ATOM 831 O O . ALA A 1 106 ? 8.808 -1.362 -0.971 1.00 97.81 106 ALA A O 1
ATOM 832 N N . GLN A 1 107 ? 10.964 -1.760 -0.504 1.00 98.12 107 GLN A N 1
ATOM 833 C CA . GLN A 1 107 ? 10.716 -2.221 0.862 1.00 98.12 107 GLN A CA 1
ATOM 834 C C . GLN A 1 107 ? 10.044 -1.128 1.695 1.00 98.12 107 GLN A C 1
ATOM 836 O O . GLN A 1 107 ? 8.979 -1.377 2.250 1.00 98.12 107 GLN A O 1
ATOM 841 N N . ARG A 1 108 ? 10.588 0.098 1.719 1.00 97.56 108 ARG A N 1
ATOM 842 C CA . ARG A 1 108 ? 9.949 1.226 2.424 1.00 97.56 108 ARG A CA 1
ATOM 843 C C . ARG A 1 108 ? 8.553 1.533 1.891 1.00 97.56 108 ARG A C 1
ATOM 845 O O . ARG A 1 108 ? 7.671 1.890 2.669 1.00 97.56 108 ARG A O 1
ATOM 852 N N . HIS A 1 109 ? 8.350 1.417 0.582 1.00 97.12 109 HIS A N 1
ATOM 853 C CA . HIS A 1 109 ? 7.043 1.629 -0.028 1.00 97.12 109 HIS A CA 1
ATOM 854 C C . HIS A 1 109 ? 6.041 0.576 0.460 1.00 97.12 109 HIS A C 1
ATOM 856 O O . HIS A 1 109 ? 4.987 0.930 0.980 1.00 97.12 109 HIS A O 1
ATOM 862 N N . VAL A 1 110 ? 6.395 -0.706 0.393 1.00 98.19 110 VAL A N 1
ATOM 863 C CA . VAL A 1 110 ? 5.535 -1.789 0.873 1.00 98.19 110 VAL A CA 1
ATOM 864 C C . VAL A 1 110 ? 5.276 -1.694 2.380 1.00 98.19 110 VAL A C 1
ATOM 866 O O . VAL A 1 110 ? 4.153 -1.941 2.809 1.00 98.19 110 VAL A O 1
ATOM 869 N N . GLU A 1 111 ? 6.257 -1.290 3.190 1.00 98.12 111 GLU A N 1
ATOM 870 C CA . GLU A 1 111 ? 6.043 -1.055 4.625 1.00 98.12 111 GLU A CA 1
ATOM 871 C C . GLU A 1 111 ? 4.970 0.012 4.882 1.00 98.12 111 GLU A C 1
ATOM 873 O O . GLU A 1 111 ? 4.126 -0.176 5.759 1.00 98.12 111 GLU A O 1
ATOM 878 N N . ARG A 1 112 ? 4.967 1.099 4.096 1.00 97.38 112 ARG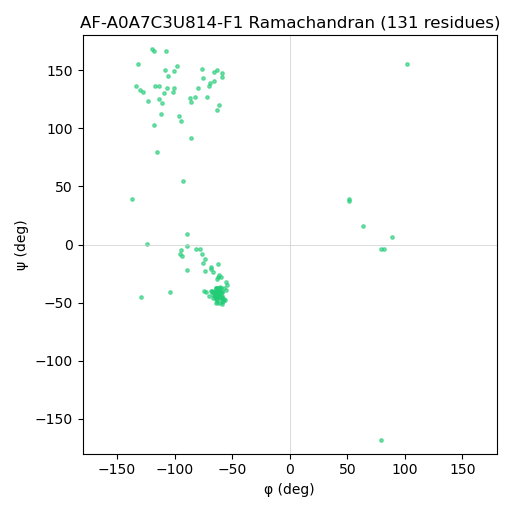 A N 1
ATOM 879 C CA . ARG A 1 112 ? 3.941 2.150 4.175 1.00 97.38 112 ARG A CA 1
ATOM 880 C C . ARG A 1 112 ? 2.569 1.658 3.714 1.00 97.38 112 ARG A C 1
ATOM 882 O O . ARG A 1 112 ? 1.573 2.002 4.340 1.00 97.38 112 ARG A O 1
ATOM 889 N N . LEU A 1 113 ? 2.510 0.848 2.654 1.00 97.69 113 LEU A N 1
ATOM 890 C CA . LEU A 1 113 ? 1.256 0.249 2.176 1.00 97.69 113 LEU A CA 1
ATOM 891 C C . LEU A 1 113 ? 0.660 -0.704 3.219 1.00 97.69 113 LEU A C 1
ATOM 893 O O . LEU A 1 113 ? -0.518 -0.606 3.541 1.00 97.69 113 LEU A O 1
ATOM 897 N 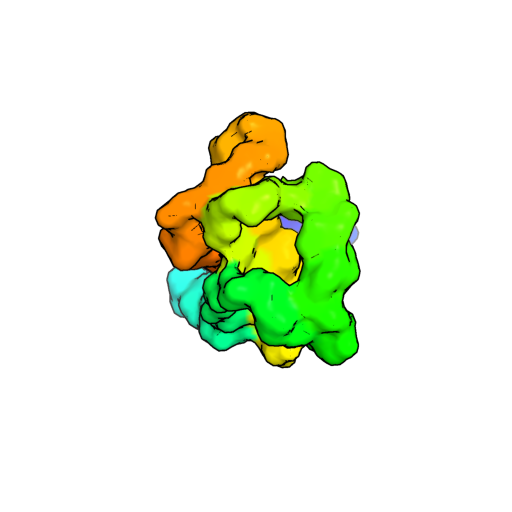N . ALA A 1 114 ? 1.486 -1.578 3.798 1.00 98.31 114 ALA A N 1
ATOM 898 C CA . ALA A 1 114 ? 1.058 -2.517 4.829 1.00 98.31 114 ALA A CA 1
ATOM 899 C C . ALA A 1 114 ? 0.579 -1.810 6.107 1.00 98.31 114 ALA A C 1
ATOM 901 O O . ALA A 1 114 ? -0.376 -2.256 6.738 1.00 98.31 114 ALA A O 1
ATOM 902 N N . GLU A 1 115 ? 1.230 -0.707 6.489 1.00 98.25 115 GLU A N 1
ATOM 903 C CA . GLU A 1 115 ? 0.785 0.133 7.603 1.00 98.25 115 GLU A CA 1
ATOM 904 C C . GLU A 1 115 ? -0.562 0.800 7.308 1.00 98.25 115 GLU A C 1
ATOM 906 O O . GLU A 1 115 ? -1.455 0.757 8.149 1.00 98.25 115 GLU A O 1
ATOM 911 N N . ALA A 1 116 ? -0.737 1.362 6.109 1.00 97.56 116 ALA A N 1
ATOM 912 C CA . ALA A 1 116 ? -1.996 1.985 5.710 1.00 97.56 116 ALA A CA 1
ATOM 913 C C . ALA A 1 116 ? -3.161 0.979 5.677 1.00 97.56 116 ALA A C 1
ATOM 915 O O . ALA A 1 116 ? -4.246 1.283 6.169 1.00 97.56 116 ALA A O 1
ATOM 916 N N . ASP A 1 117 ? -2.938 -0.230 5.157 1.00 97.81 117 ASP A N 1
ATOM 917 C CA . ASP A 1 117 ? -3.955 -1.287 5.150 1.00 97.81 117 ASP A CA 1
ATOM 918 C C . ASP A 1 117 ? -4.332 -1.730 6.573 1.00 97.81 117 ASP A C 1
ATOM 920 O O . ASP A 1 117 ? -5.516 -1.896 6.882 1.00 97.81 117 ASP A O 1
ATOM 924 N N . ALA A 1 118 ? -3.338 -1.877 7.459 1.00 98.19 118 ALA A N 1
ATOM 925 C CA . ALA A 1 118 ? -3.572 -2.204 8.863 1.00 98.19 118 ALA A CA 1
ATOM 926 C C . ALA A 1 118 ? -4.365 -1.102 9.580 1.00 98.19 118 ALA A C 1
ATOM 928 O O . ALA A 1 118 ? -5.299 -1.407 10.320 1.00 98.19 118 ALA A O 1
ATOM 929 N N . ASP A 1 119 ? -4.033 0.168 9.334 1.00 97.88 119 ASP A N 1
ATOM 930 C CA . ASP A 1 119 ? -4.751 1.315 9.893 1.00 97.88 119 ASP A CA 1
ATOM 931 C C . ASP A 1 119 ? -6.228 1.314 9.484 1.00 97.88 119 ASP A C 1
ATOM 933 O O . ASP A 1 119 ? -7.096 1.537 10.331 1.00 97.88 119 ASP A O 1
ATOM 937 N N . VAL A 1 120 ? -6.523 1.046 8.207 1.00 97.12 120 VAL A N 1
ATOM 938 C CA . VAL A 1 120 ? -7.899 0.968 7.689 1.00 97.12 120 VAL A CA 1
ATOM 939 C C . VAL A 1 120 ? -8.668 -0.175 8.349 1.00 97.12 120 VAL A C 1
ATOM 941 O O . VAL A 1 120 ? -9.792 0.031 8.811 1.00 97.12 120 VAL A O 1
ATOM 944 N N . GLU A 1 121 ? -8.073 -1.368 8.428 1.00 97.62 121 GLU A N 1
ATOM 945 C CA . GLU A 1 121 ? -8.715 -2.523 9.059 1.00 97.62 121 GLU A CA 1
ATOM 946 C C . GLU A 1 121 ? -9.000 -2.270 10.544 1.00 97.62 121 GLU A C 1
ATOM 948 O O . GLU A 1 121 ? -10.136 -2.441 10.986 1.00 97.62 121 GLU A O 1
ATOM 953 N N . ILE A 1 122 ? -7.996 -1.817 11.300 1.00 98.06 122 ILE A N 1
ATOM 954 C CA . ILE A 1 122 ? -8.128 -1.539 12.735 1.00 98.06 122 ILE A CA 1
ATOM 955 C C . ILE A 1 122 ? -9.164 -0.443 12.978 1.00 98.06 122 ILE A C 1
ATOM 957 O O . ILE A 1 122 ? -9.984 -0.565 13.886 1.00 98.06 122 ILE A O 1
ATOM 961 N N . THR A 1 123 ? -9.151 0.618 12.168 1.00 97.75 123 THR A N 1
ATOM 962 C CA . THR A 1 123 ? -10.128 1.709 12.270 1.00 97.75 123 THR A CA 1
ATOM 963 C C . THR A 1 123 ? -11.550 1.180 12.123 1.00 97.75 123 THR A C 1
ATOM 965 O O . THR A 1 123 ? -12.393 1.457 12.976 1.00 97.75 123 THR A O 1
ATOM 968 N N . ARG A 1 124 ? -11.805 0.363 11.094 1.00 96.88 124 ARG A N 1
ATOM 969 C CA . ARG A 1 124 ? -13.110 -0.271 10.882 1.00 96.88 124 ARG A CA 1
ATOM 970 C C . ARG A 1 124 ? -13.519 -1.131 12.081 1.00 96.88 124 ARG A C 1
ATOM 972 O O . ARG A 1 124 ? -14.619 -0.957 12.594 1.00 96.88 124 ARG A O 1
ATOM 979 N N . GLU A 1 125 ? -12.631 -1.999 12.563 1.00 97.06 125 GLU A N 1
ATOM 980 C CA . GLU A 1 125 ? -12.909 -2.872 13.715 1.00 97.06 125 GLU A CA 1
ATOM 981 C C . GLU A 1 125 ? -13.225 -2.087 14.994 1.00 97.06 125 GLU A C 1
ATOM 983 O O . GLU A 1 125 ? -14.058 -2.509 15.795 1.00 97.06 125 GLU A O 1
ATOM 988 N N . VAL A 1 126 ? -12.555 -0.952 15.215 1.00 97.56 126 VAL A N 1
ATOM 989 C CA . VAL A 1 126 ? -12.823 -0.089 16.370 1.00 97.56 126 VAL A CA 1
ATOM 990 C C . VAL A 1 126 ? -14.174 0.604 16.239 1.00 97.56 126 VAL A C 1
ATOM 992 O O . VAL A 1 126 ? -14.923 0.635 17.212 1.00 97.56 126 VAL A O 1
ATOM 995 N N . VAL A 1 127 ? -14.513 1.134 15.061 1.00 97.12 127 VAL A N 1
ATOM 996 C CA . VAL A 1 127 ? -15.834 1.738 14.824 1.00 97.12 127 VAL A CA 1
ATOM 997 C C . VAL A 1 127 ? -16.944 0.708 15.065 1.00 97.12 127 VAL A C 1
ATOM 999 O O . VAL A 1 127 ? -17.903 1.000 15.775 1.00 97.12 127 VAL A O 1
ATOM 1002 N N . GLU A 1 128 ? -16.792 -0.515 14.552 1.00 96.56 128 GLU A N 1
ATOM 1003 C CA . GLU A 1 128 ? -17.755 -1.608 14.744 1.00 96.56 128 GLU A CA 1
ATOM 1004 C C . GLU A 1 128 ? -17.917 -2.005 16.225 1.00 96.56 128 GLU A C 1
ATOM 1006 O O . GLU A 1 128 ? -19.044 -2.139 16.713 1.00 96.56 128 GLU A O 1
ATOM 1011 N N . GLU A 1 129 ? -16.818 -2.140 16.977 1.00 96.75 129 GLU A N 1
ATOM 1012 C CA . GLU A 1 129 ? -16.854 -2.422 18.424 1.00 96.75 129 GLU A CA 1
ATOM 1013 C C . GLU A 1 129 ? -17.575 -1.307 19.204 1.00 96.75 129 GLU A C 1
ATOM 1015 O O . GLU A 1 129 ? -18.367 -1.563 20.114 1.00 96.75 129 GLU A O 1
ATOM 1020 N N . LEU A 1 130 ? -17.332 -0.048 18.840 1.00 96.38 130 LEU A N 1
ATOM 1021 C CA . LEU A 1 130 ? -17.916 1.109 19.516 1.00 96.38 130 LEU A CA 1
ATOM 1022 C C . LEU A 1 130 ? -19.402 1.317 19.202 1.00 96.38 130 LEU A C 1
ATOM 1024 O O . LEU A 1 130 ? -20.096 1.939 19.999 1.00 96.38 130 LEU A O 1
ATOM 1028 N N . LEU A 1 131 ? -19.909 0.806 18.082 1.00 95.19 131 LEU A N 1
ATOM 1029 C CA . LEU A 1 131 ? -21.338 0.875 17.749 1.00 95.19 131 LEU A CA 1
ATOM 1030 C C . LEU A 1 131 ? -22.141 -0.315 18.285 1.00 95.19 131 LEU A C 1
ATOM 1032 O O . LEU A 1 131 ? -23.356 -0.216 18.432 1.00 95.19 131 LEU A O 1
ATOM 1036 N N . SER A 1 132 ? -21.474 -1.435 18.566 1.00 92.75 132 SER A N 1
ATOM 1037 C CA . SER A 1 132 ? -22.097 -2.663 19.080 1.00 92.75 132 SER A CA 1
ATOM 1038 C C . SER A 1 132 ? -22.066 -2.797 20.607 1.00 92.75 132 SER A C 1
ATOM 1040 O O . SER A 1 132 ? -22.650 -3.741 21.141 1.00 92.75 132 SER A O 1
ATOM 1042 N N . SER A 1 133 ? -21.407 -1.865 21.305 1.00 77.62 133 SER A N 1
ATOM 1043 C CA . SER A 1 133 ? -21.295 -1.809 22.772 1.00 77.62 133 SER A CA 1
ATOM 1044 C C . SER A 1 133 ? -22.205 -0.765 23.396 1.00 77.62 133 SER A C 1
ATOM 1046 O O . SER A 1 133 ? -22.715 -1.040 24.500 1.00 77.62 133 SER A O 1
#

Radius of gyration: 19.78 Å; Cα contacts (8 Å, |Δi|>4): 170; chains: 1; bounding box: 45×27×51 Å

pLDDT: mean 95.83, std 3.32, range [77.62, 98.69]